Protein AF-A0A534UKA1-F1 (afdb_monomer)

Nearest PDB structures (foldseek):
  7u06-assembly1_b  TM=5.863E-01  e=6.974E+00  Saccharomyces cerevisiae
  6nr9-assembly1_1  TM=4.508E-01  e=7.893E+00  Homo sapiens
  6lo8-assembly1_D  TM=4.564E-01  e=7.419E+00  Saccharomyces cerevisiae S288C

Solvent-accessible surface area (backbone atoms only — not comparable to full-atom values): 11825 Å² total; per-residue (Å²): 139,84,88,88,81,89,82,87,84,87,89,84,82,85,80,81,79,78,80,76,76,75,81,70,80,72,79,82,86,82,88,68,82,77,76,83,48,76,80,91,69,66,64,68,61,56,50,53,54,52,52,52,52,43,63,54,38,73,74,48,61,54,78,41,73,77,41,65,73,100,45,82,34,29,28,42,59,52,40,56,48,49,56,53,46,55,49,50,49,72,77,22,63,95,36,39,70,54,30,33,50,55,43,68,72,75,48,90,87,74,72,97,54,92,49,78,92,56,69,74,82,88,84,83,86,86,81,85,87,86,76,92,82,64,99,59,80,43,97,81,49,69,78,82,86,79,74,86,61,94,81,67,70,76,49,77,54,79,58,93,58,106,60,88,58,83,50,82,50,119

Sequence (170 aa):
MARRFKLFRLLGATLVVALLGYFQATPTCWGQSSPVISDDLDPASLRIAIRRSIAFLQKLPPDRVVGEHPRRLTAKEILDSLIVFEKVLFDHWRCANCFTREINARFDVVPSSADPALSDVLFTGYYQPVIEGSLTPTAEFRYPLYRTPPDLIAAEQVTLEPKLAVERVI

Secondary structure (DSSP, 8-state):
---------------------------S---SPPPPP---S-HHHHHHHHHHHHHHHTTS-TT-EEE-SSS-EEHHHHHHHHHHHHHHHHHHTT-HHHHHHHHHHHS----S-S-GGG-S--------------SS--SS--S--PPPPTT---EEEE--SSS--EEEE-

Foldseek 3Di:
DDDDDDDDDDDDDDDPPPPPPPPPPDPPDDDDDDDQDADPDDLVVVLVVLVVLLVVLVPDDQQPFDDPPPHTDGSVNVNVVSVLVSVLSVPPRVPSVSSVVSCVVRHDDDDPDPDPVPVDDDDDDDDDDDDDADPDDDPVRPDDDDDDDPPDDWDWDFDPDPDTDTDIDD

Structure (mmCIF, N/CA/C/O backbone):
data_AF-A0A534UKA1-F1
#
_entry.id   AF-A0A534UKA1-F1
#
loop_
_atom_site.group_PDB
_atom_site.id
_atom_site.type_symbol
_atom_site.label_atom_id
_atom_site.label_alt_id
_atom_site.label_comp_id
_atom_site.label_asym_id
_atom_site.label_entity_id
_atom_site.label_seq_id
_atom_site.pdbx_PDB_ins_code
_atom_site.Cartn_x
_atom_site.Cartn_y
_atom_site.Cartn_z
_atom_site.occupancy
_atom_site.B_iso_or_equiv
_atom_site.auth_seq_id
_atom_site.auth_comp_id
_ato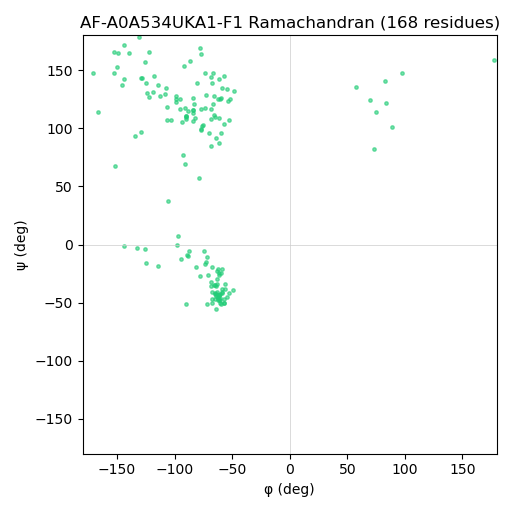m_site.auth_asym_id
_atom_site.auth_atom_id
_atom_site.pdbx_PDB_model_num
ATOM 1 N N . MET A 1 1 ?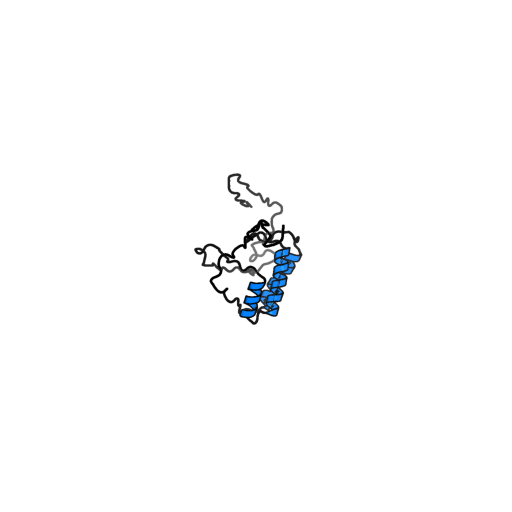 73.643 37.985 -59.570 1.00 44.91 1 MET A N 1
ATOM 2 C CA . MET A 1 1 ? 73.921 36.819 -58.703 1.00 44.91 1 MET A CA 1
ATOM 3 C C . MET A 1 1 ? 72.597 36.105 -58.463 1.00 44.91 1 MET A C 1
ATOM 5 O O . MET A 1 1 ? 71.635 36.758 -58.086 1.00 44.91 1 MET A O 1
ATOM 9 N N . ALA A 1 2 ? 72.492 34.839 -58.862 1.00 36.97 2 ALA A N 1
ATOM 10 C CA . ALA A 1 2 ? 71.231 34.182 -59.196 1.00 36.97 2 ALA A CA 1
ATOM 11 C C . ALA A 1 2 ? 70.779 33.144 -58.146 1.00 36.97 2 ALA A C 1
ATOM 13 O O . ALA A 1 2 ? 71.563 32.292 -57.762 1.00 36.97 2 ALA A O 1
ATOM 14 N N . ARG A 1 3 ? 69.480 33.204 -57.809 1.00 39.81 3 ARG A N 1
ATOM 15 C CA . ARG A 1 3 ? 68.476 32.113 -57.730 1.00 39.81 3 ARG A CA 1
ATOM 16 C C . ARG A 1 3 ? 68.684 30.867 -56.828 1.00 39.81 3 ARG A C 1
ATOM 18 O O . ARG A 1 3 ? 69.624 30.111 -57.019 1.00 39.81 3 ARG A O 1
ATOM 25 N N . ARG A 1 4 ? 67.559 30.543 -56.143 1.00 43.03 4 ARG A N 1
ATOM 26 C CA . ARG A 1 4 ? 67.001 29.231 -55.680 1.00 43.03 4 ARG A CA 1
ATOM 27 C C . ARG A 1 4 ? 67.293 28.854 -54.217 1.00 43.03 4 ARG A C 1
ATOM 29 O O . ARG A 1 4 ? 68.383 29.120 -53.756 1.00 43.03 4 ARG A O 1
ATOM 36 N N . PHE A 1 5 ? 66.451 28.145 -53.450 1.00 40.62 5 PHE A N 1
ATOM 37 C CA . PHE A 1 5 ? 65.006 27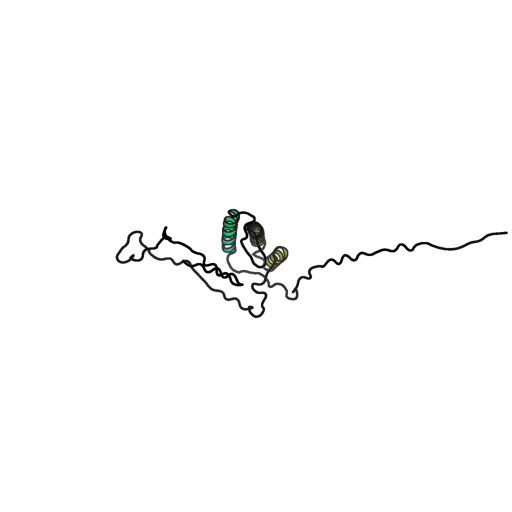.809 -53.361 1.00 40.62 5 PHE A CA 1
ATOM 38 C C . PHE A 1 5 ? 64.901 26.842 -52.143 1.00 40.62 5 PHE A C 1
ATOM 40 O O . PHE A 1 5 ? 65.880 26.145 -51.885 1.00 40.62 5 PHE A O 1
ATOM 47 N N . LYS A 1 6 ? 63.703 26.691 -51.538 1.00 39.56 6 LYS A N 1
ATOM 48 C CA . LYS A 1 6 ? 63.261 25.606 -50.605 1.00 39.56 6 LYS A CA 1
ATOM 49 C C . LYS A 1 6 ? 63.690 25.800 -49.123 1.00 39.56 6 LYS A C 1
ATOM 51 O O . LYS A 1 6 ? 64.799 26.233 -48.884 1.00 39.56 6 LYS A O 1
ATOM 56 N N . LEU A 1 7 ? 62.903 25.508 -48.074 1.00 43.09 7 LEU A N 1
ATOM 57 C CA . LEU A 1 7 ? 61.653 24.746 -47.937 1.00 43.09 7 LEU A CA 1
ATOM 58 C C . LEU A 1 7 ? 61.041 24.903 -46.507 1.00 43.09 7 LEU A C 1
ATOM 60 O O . LEU A 1 7 ? 61.790 24.894 -45.543 1.00 43.09 7 LEU A O 1
ATOM 64 N N . PHE A 1 8 ? 59.698 24.880 -46.413 1.00 39.41 8 PHE A N 1
ATOM 65 C CA . PHE A 1 8 ? 58.836 24.290 -45.346 1.00 39.41 8 PHE A CA 1
ATOM 66 C C . PHE A 1 8 ? 58.675 24.976 -43.964 1.00 39.41 8 PHE A C 1
ATOM 68 O O . PHE A 1 8 ? 59.633 25.194 -43.242 1.00 39.41 8 PHE A O 1
ATOM 75 N N . ARG A 1 9 ? 57.451 25.452 -43.648 1.00 39.34 9 ARG A N 1
ATOM 76 C CA . ARG A 1 9 ? 56.311 24.820 -42.902 1.00 39.34 9 ARG A CA 1
ATOM 77 C C . ARG A 1 9 ? 56.412 25.064 -41.380 1.00 39.34 9 ARG A C 1
ATOM 79 O O . ARG A 1 9 ? 57.315 24.551 -40.747 1.00 39.34 9 ARG A O 1
ATOM 86 N N . LEU A 1 10 ? 55.656 26.015 -40.819 1.00 42.19 10 LEU A N 1
ATOM 87 C CA . LEU A 1 10 ? 54.284 25.921 -40.266 1.00 42.19 10 LEU A CA 1
ATOM 88 C C . LEU A 1 10 ? 54.145 25.106 -38.959 1.00 42.19 10 LEU A C 1
ATOM 90 O O . LEU A 1 10 ? 54.365 23.902 -38.956 1.00 42.19 10 LEU A O 1
ATOM 94 N N . LEU A 1 11 ? 53.581 25.809 -37.963 1.00 42.19 11 LEU A N 1
ATOM 95 C CA . LEU A 1 11 ? 52.713 25.370 -36.855 1.00 42.19 11 LEU A CA 1
ATOM 96 C C . LEU A 1 11 ? 53.333 24.790 -35.574 1.00 42.19 11 LEU A C 1
ATOM 98 O O . LEU A 1 11 ? 53.922 23.719 -35.551 1.00 42.19 11 LEU A O 1
ATOM 102 N N . GLY A 1 12 ? 53.001 25.463 -34.470 1.00 35.84 12 GLY A N 1
ATOM 103 C CA . GLY A 1 12 ? 52.981 24.915 -33.118 1.00 35.84 12 GLY A CA 1
ATOM 104 C C . GLY A 1 12 ? 51.942 25.658 -32.278 1.00 35.84 12 GLY A C 1
ATOM 105 O O . GLY A 1 12 ? 52.301 26.428 -31.397 1.00 35.84 12 GLY A O 1
ATOM 106 N N . ALA A 1 13 ? 50.655 25.495 -32.605 1.00 43.38 13 ALA A N 1
ATOM 107 C CA . ALA A 1 13 ? 49.559 2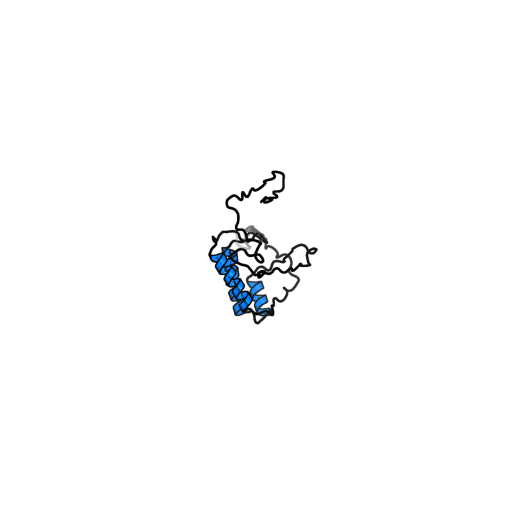5.908 -31.732 1.00 43.38 13 ALA A CA 1
ATOM 108 C C . ALA A 1 13 ? 49.472 24.909 -30.569 1.00 43.38 13 ALA A C 1
ATOM 110 O O . ALA A 1 13 ? 49.242 23.719 -30.784 1.00 43.38 13 ALA A O 1
ATOM 111 N N . THR A 1 14 ? 49.690 25.376 -29.343 1.00 43.97 14 THR A N 1
ATOM 112 C CA . THR A 1 14 ? 49.544 24.573 -28.129 1.00 43.97 14 THR A CA 1
ATOM 113 C C . THR A 1 14 ? 48.060 24.383 -27.816 1.00 43.97 14 THR A C 1
ATOM 115 O O . THR A 1 14 ? 47.376 25.277 -27.326 1.00 43.97 14 THR A O 1
ATOM 118 N N . LEU A 1 15 ? 47.550 23.194 -28.136 1.00 37.50 15 LEU A N 1
ATOM 119 C CA . LEU A 1 15 ? 46.208 22.740 -27.789 1.00 37.50 15 LEU A CA 1
ATOM 120 C C . LEU A 1 15 ? 46.191 22.344 -26.301 1.00 37.50 15 LEU A C 1
ATOM 122 O O . LEU A 1 15 ? 46.677 21.276 -25.932 1.00 37.50 15 LEU A O 1
ATOM 126 N N . VAL A 1 16 ? 45.648 23.201 -25.435 1.00 45.38 16 VAL A N 1
ATOM 127 C CA . VAL A 1 16 ? 45.334 22.833 -24.046 1.00 45.38 16 VAL A CA 1
ATOM 128 C C . VAL A 1 16 ? 44.053 22.002 -24.071 1.00 45.38 16 VAL A C 1
ATOM 130 O O . VAL A 1 16 ? 42.951 22.536 -24.169 1.00 45.38 16 VAL A O 1
ATOM 133 N N . VAL A 1 17 ? 44.195 20.678 -24.025 1.00 44.19 17 VAL A N 1
ATOM 134 C CA . VAL A 1 17 ? 43.065 19.763 -23.833 1.00 44.19 17 VAL A CA 1
ATOM 135 C C . VAL A 1 17 ? 42.687 19.797 -22.355 1.00 44.19 17 VAL A C 1
ATOM 137 O O . VAL A 1 17 ? 43.322 19.157 -21.520 1.00 44.19 17 VAL A O 1
ATOM 140 N N . ALA A 1 18 ? 41.654 20.569 -22.025 1.00 46.84 18 ALA A N 1
ATOM 141 C CA . ALA A 1 18 ? 40.980 20.484 -20.740 1.00 46.84 18 ALA A CA 1
ATOM 142 C C . ALA A 1 18 ? 40.197 19.161 -20.686 1.00 46.84 18 ALA A C 1
ATOM 144 O O . ALA A 1 18 ? 39.083 19.056 -21.198 1.00 46.84 18 ALA A O 1
ATOM 145 N N . LEU A 1 19 ? 40.802 18.136 -20.083 1.00 42.50 19 LEU A N 1
ATOM 146 C CA . LEU A 1 19 ? 40.115 16.916 -19.667 1.00 42.50 19 LEU A CA 1
ATOM 147 C C . LEU A 1 19 ? 39.171 17.265 -18.508 1.00 42.50 19 LEU A C 1
ATOM 149 O O . LEU A 1 19 ? 39.510 17.128 -17.336 1.00 42.50 19 LEU A O 1
ATOM 153 N N . LEU A 1 20 ? 37.971 17.735 -18.851 1.00 49.03 20 LEU A N 1
ATOM 154 C CA . LEU A 1 20 ? 36.809 17.652 -17.975 1.00 49.03 20 LEU A CA 1
ATOM 155 C C . LEU A 1 20 ? 36.512 16.164 -17.780 1.00 49.03 20 LEU A C 1
ATOM 157 O O . LEU A 1 20 ? 35.824 15.536 -18.585 1.00 49.03 20 LEU A O 1
ATOM 161 N N . GLY A 1 21 ? 37.100 15.594 -16.729 1.00 44.03 21 GLY A N 1
ATOM 162 C CA . GLY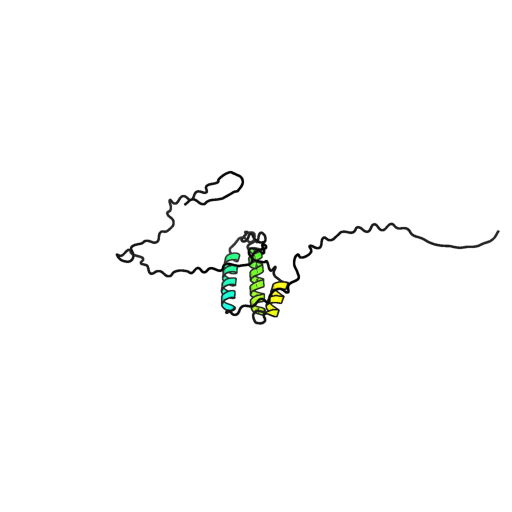 A 1 21 ? 36.732 14.286 -16.220 1.00 44.03 21 GLY A CA 1
ATOM 163 C C . GLY A 1 21 ? 35.269 14.331 -15.809 1.00 44.03 21 GLY A C 1
ATOM 164 O O . GLY A 1 21 ? 34.936 14.769 -14.711 1.00 44.03 21 GLY A O 1
ATOM 165 N N . TYR A 1 22 ? 34.392 13.897 -16.712 1.00 48.50 22 TYR A N 1
ATOM 166 C CA . TYR A 1 22 ? 33.064 13.442 -16.351 1.00 48.50 22 TYR A CA 1
ATOM 167 C C . TYR A 1 22 ? 33.259 12.315 -15.337 1.00 48.50 22 TYR A C 1
ATOM 169 O O . TYR A 1 22 ? 33.625 11.199 -15.703 1.00 48.50 22 TYR A O 1
ATOM 177 N N . PHE A 1 23 ? 33.035 12.612 -14.057 1.00 45.44 23 PHE A N 1
ATOM 178 C CA . PHE A 1 23 ? 32.696 11.593 -13.076 1.00 45.44 23 PHE A CA 1
ATOM 179 C C . PHE A 1 23 ? 31.382 10.969 -13.548 1.00 45.44 23 PHE A C 1
ATOM 181 O O . PHE A 1 23 ? 30.293 11.422 -13.202 1.00 45.44 23 PHE A O 1
ATOM 188 N N . GLN A 1 24 ? 31.473 9.955 -14.405 1.00 44.50 24 GLN A N 1
ATOM 189 C CA . GLN A 1 24 ? 30.384 9.009 -14.526 1.00 44.50 24 GLN A CA 1
ATOM 190 C C . GLN A 1 24 ? 30.328 8.302 -13.180 1.00 44.50 24 GLN A C 1
ATOM 192 O O . GLN A 1 24 ? 31.272 7.608 -12.805 1.00 44.50 24 GLN A O 1
ATOM 197 N N . ALA A 1 25 ? 29.259 8.555 -12.424 1.00 47.22 25 ALA A N 1
ATOM 198 C CA . ALA A 1 25 ? 28.906 7.716 -11.297 1.00 47.22 25 ALA A CA 1
ATOM 199 C C . ALA A 1 25 ? 28.858 6.283 -11.833 1.00 47.22 25 ALA A C 1
ATOM 201 O O . ALA A 1 25 ? 27.996 5.943 -12.643 1.00 47.22 25 ALA A O 1
ATOM 202 N N . THR A 1 26 ? 29.852 5.477 -11.474 1.00 43.38 26 THR A N 1
ATOM 203 C CA . THR A 1 26 ? 29.853 4.063 -11.809 1.00 43.38 26 THR A CA 1
ATOM 204 C C . THR A 1 26 ? 28.700 3.446 -11.028 1.00 43.38 26 THR A C 1
ATOM 206 O O . THR A 1 26 ? 28.674 3.576 -9.802 1.00 43.38 26 THR A O 1
ATOM 209 N N . PRO A 1 27 ? 27.712 2.821 -11.688 1.00 46.25 27 PRO A N 1
ATOM 210 C CA . PRO A 1 27 ? 26.663 2.138 -10.961 1.00 46.25 27 PRO A CA 1
ATOM 211 C C . PRO A 1 27 ? 27.323 0.980 -10.213 1.00 46.25 27 PRO A C 1
ATOM 213 O O . PRO A 1 27 ? 27.831 0.025 -10.803 1.00 46.25 27 PRO A O 1
ATOM 216 N N . THR A 1 28 ? 27.394 1.115 -8.896 1.00 52.41 28 THR A N 1
ATOM 217 C CA . THR A 1 28 ? 27.885 0.083 -7.998 1.00 52.41 28 THR A CA 1
ATOM 218 C C . THR A 1 28 ? 26.925 -1.106 -8.048 1.00 52.41 28 THR A C 1
ATOM 220 O O . THR A 1 28 ? 25.722 -0.955 -7.871 1.00 52.41 28 THR A O 1
ATOM 223 N N . CYS A 1 29 ? 27.505 -2.287 -8.286 1.00 48.34 29 CYS A N 1
ATOM 224 C CA . CYS A 1 29 ? 26.890 -3.621 -8.338 1.00 48.34 29 CYS A CA 1
ATOM 225 C C . CYS A 1 29 ? 26.027 -3.956 -9.566 1.00 48.34 29 CYS A C 1
ATOM 227 O O . CYS A 1 29 ? 24.806 -3.986 -9.482 1.00 48.34 29 CYS A O 1
ATOM 229 N N . TRP A 1 30 ? 26.661 -4.368 -10.671 1.00 41.38 30 TRP A N 1
ATOM 230 C CA . TRP A 1 30 ? 25.971 -5.089 -11.752 1.00 41.38 30 TRP A CA 1
ATOM 231 C C . TRP A 1 30 ? 26.789 -6.300 -12.206 1.00 41.38 30 TRP A C 1
ATOM 233 O O . TRP A 1 30 ? 27.680 -6.203 -13.044 1.00 41.38 30 TRP A O 1
ATOM 243 N N . GLY A 1 31 ? 26.482 -7.451 -11.609 1.00 40.03 31 GLY A N 1
ATOM 244 C CA . GLY A 1 31 ? 26.974 -8.771 -12.021 1.00 40.03 31 GLY A CA 1
ATOM 245 C C . GLY A 1 31 ? 25.942 -9.892 -11.853 1.00 40.03 31 GLY A C 1
ATOM 246 O O . GLY A 1 31 ? 26.214 -11.031 -12.216 1.00 40.03 31 GLY A O 1
ATOM 247 N N . GLN A 1 32 ? 24.751 -9.586 -11.336 1.00 51.34 32 GLN A N 1
ATOM 248 C CA . GLN A 1 32 ? 23.619 -10.506 -11.313 1.00 51.34 32 GLN A CA 1
ATOM 249 C C . GLN A 1 32 ? 22.551 -9.939 -12.242 1.00 51.34 32 GLN A C 1
ATOM 251 O O . GLN A 1 32 ? 22.199 -8.764 -12.143 1.00 51.34 32 GLN A O 1
ATOM 256 N N . SER A 1 33 ? 22.062 -10.755 -13.176 1.00 59.66 33 SER A N 1
ATOM 257 C CA . SER A 1 33 ? 20.832 -10.451 -13.903 1.00 59.66 33 SER A CA 1
ATOM 258 C C . SER A 1 33 ? 19.746 -10.135 -12.878 1.00 59.66 33 SER A C 1
ATOM 260 O O . SER A 1 33 ? 19.525 -10.958 -11.987 1.00 59.66 33 SER A O 1
ATOM 262 N N . SER A 1 34 ? 19.097 -8.969 -12.979 1.00 66.88 34 SER A N 1
ATOM 263 C CA . SER A 1 34 ? 17.962 -8.639 -12.113 1.00 66.88 34 SER A CA 1
ATOM 264 C C . SER A 1 34 ? 16.986 -9.818 -12.099 1.00 66.88 34 SER A C 1
ATOM 266 O O . SER A 1 34 ? 16.693 -10.353 -13.177 1.00 66.88 34 SER A O 1
ATOM 268 N N . PRO A 1 35 ? 16.516 -10.261 -10.920 1.00 83.38 35 PRO A N 1
ATOM 269 C CA . PRO A 1 35 ? 15.588 -11.376 -10.851 1.00 83.38 35 PRO A CA 1
ATOM 270 C C . PRO A 1 35 ? 14.345 -11.057 -11.684 1.00 83.38 35 PRO A C 1
ATOM 272 O O . PRO A 1 35 ? 13.922 -9.902 -11.779 1.00 83.38 35 PRO A O 1
ATOM 275 N N . VAL A 1 36 ? 13.775 -12.085 -12.312 1.00 91.06 36 VAL A N 1
ATOM 276 C CA . VAL A 1 36 ? 12.503 -11.939 -13.023 1.00 91.06 36 VAL A CA 1
ATOM 277 C C . VAL A 1 36 ? 11.438 -11.544 -12.004 1.00 91.06 36 VAL A C 1
ATOM 279 O O . VAL A 1 36 ? 11.250 -12.226 -11.000 1.00 91.06 36 VAL A O 1
ATOM 282 N N . ILE A 1 37 ? 10.750 -10.438 -12.272 1.00 91.56 37 ILE A N 1
ATOM 283 C CA . ILE A 1 37 ? 9.646 -9.940 -11.458 1.00 91.56 37 ILE A CA 1
ATOM 284 C C . ILE A 1 37 ? 8.352 -10.537 -12.013 1.00 91.56 37 ILE A C 1
ATOM 286 O O . ILE A 1 37 ? 7.973 -10.279 -13.160 1.00 91.56 37 ILE A O 1
ATOM 290 N N . SER A 1 38 ? 7.675 -11.336 -11.192 1.00 90.75 38 SER A N 1
ATOM 291 C CA . SER A 1 38 ? 6.385 -11.954 -11.501 1.00 90.75 38 SER A CA 1
ATOM 292 C C . SER A 1 38 ? 5.564 -12.152 -10.234 1.00 90.75 38 SER A C 1
ATOM 294 O O . SER A 1 38 ? 6.130 -12.349 -9.163 1.00 90.75 38 SER A O 1
ATOM 296 N N . ASP A 1 39 ? 4.247 -12.159 -10.386 1.00 88.62 39 ASP A N 1
ATOM 297 C CA . ASP A 1 39 ? 3.271 -12.369 -9.320 1.00 88.62 39 ASP A CA 1
ATOM 298 C C . ASP A 1 39 ? 2.084 -13.138 -9.932 1.00 88.62 39 ASP A C 1
ATOM 300 O O . ASP A 1 39 ? 1.712 -12.901 -11.088 1.00 88.62 39 ASP A O 1
ATOM 304 N N . ASP A 1 40 ? 1.571 -14.128 -9.208 1.00 89.94 40 ASP A N 1
ATOM 305 C CA . ASP A 1 40 ? 0.511 -15.045 -9.628 1.00 89.94 40 ASP A CA 1
ATOM 306 C C . ASP A 1 40 ? -0.886 -14.650 -9.111 1.00 89.94 40 ASP A C 1
ATOM 308 O O . ASP A 1 40 ? -1.877 -15.309 -9.438 1.00 89.94 40 ASP A O 1
ATOM 312 N N . LEU A 1 41 ? -0.991 -13.555 -8.354 1.00 90.56 41 LEU A N 1
ATOM 313 C CA . LEU A 1 41 ? -2.249 -13.015 -7.852 1.00 90.56 41 LEU A CA 1
ATOM 314 C C . LEU A 1 41 ? -3.036 -12.240 -8.921 1.00 90.56 41 LEU A C 1
ATOM 316 O O . LEU A 1 41 ? -2.565 -11.918 -10.015 1.00 90.56 41 LEU A O 1
ATOM 320 N N . ASP A 1 42 ? -4.289 -11.913 -8.589 1.00 91.19 42 ASP A N 1
ATOM 321 C CA . ASP A 1 42 ? -5.155 -11.114 -9.455 1.00 91.19 42 ASP A CA 1
ATOM 322 C C . ASP A 1 42 ? -4.655 -9.656 -9.553 1.00 91.19 42 ASP A C 1
ATOM 324 O O . ASP A 1 42 ? -4.712 -8.921 -8.554 1.00 91.19 42 ASP A O 1
ATOM 328 N N . PRO A 1 43 ? -4.252 -9.174 -10.748 1.00 91.62 43 PRO A N 1
ATOM 329 C CA . PRO A 1 43 ? -3.781 -7.802 -10.933 1.00 91.62 43 PRO A CA 1
ATOM 330 C C . PRO A 1 43 ? -4.845 -6.745 -10.612 1.00 91.62 43 PRO A C 1
ATOM 332 O O . PRO A 1 43 ? -4.502 -5.589 -10.342 1.00 91.62 43 PRO A O 1
ATOM 335 N N . ALA A 1 44 ? -6.138 -7.095 -10.630 1.00 94.31 44 ALA A N 1
ATOM 336 C CA . ALA A 1 44 ? -7.189 -6.155 -10.256 1.00 94.31 44 ALA A CA 1
ATOM 337 C C . ALA A 1 44 ? -7.092 -5.753 -8.775 1.00 94.31 44 ALA A C 1
ATOM 339 O O . ALA A 1 44 ? -7.330 -4.588 -8.446 1.00 94.31 44 ALA A O 1
ATOM 340 N N . SER A 1 45 ? -6.679 -6.673 -7.896 1.00 94.81 45 SER A N 1
ATOM 341 C CA . SER A 1 45 ? -6.495 -6.399 -6.467 1.00 94.81 45 SER A CA 1
ATOM 342 C C . SER A 1 45 ? -5.373 -5.378 -6.219 1.00 94.81 45 SER A C 1
ATOM 344 O O . SER A 1 45 ? -5.592 -4.366 -5.543 1.00 94.81 45 SER A O 1
ATOM 346 N N . LEU A 1 46 ? -4.213 -5.559 -6.862 1.00 95.50 46 LEU A N 1
ATOM 347 C CA . LEU A 1 46 ? -3.088 -4.624 -6.800 1.00 95.50 46 LEU A CA 1
ATOM 348 C C . LEU A 1 46 ? -3.457 -3.261 -7.401 1.00 95.50 46 LEU A C 1
ATOM 350 O O . LEU A 1 46 ? -3.159 -2.217 -6.820 1.00 95.50 46 LEU A O 1
ATOM 354 N N . ARG A 1 47 ? -4.190 -3.246 -8.521 1.00 96.12 47 ARG A N 1
ATOM 355 C CA . ARG A 1 47 ? -4.711 -2.005 -9.112 1.00 96.12 47 ARG A CA 1
ATOM 356 C C . ARG A 1 47 ? -5.614 -1.232 -8.147 1.00 96.12 47 ARG A C 1
ATOM 358 O O . ARG A 1 47 ? -5.509 -0.008 -8.075 1.00 96.12 47 ARG A O 1
ATOM 365 N N . ILE A 1 48 ? -6.493 -1.906 -7.401 1.00 97.62 48 ILE A N 1
ATOM 366 C CA . ILE A 1 48 ? -7.340 -1.251 -6.390 1.00 97.62 48 ILE A CA 1
ATOM 367 C C . ILE A 1 48 ? -6.472 -0.604 -5.303 1.00 97.62 48 ILE A C 1
ATOM 369 O O . ILE A 1 48 ? -6.733 0.541 -4.924 1.00 97.62 48 ILE A O 1
ATOM 373 N N . ALA A 1 49 ? -5.433 -1.297 -4.829 1.00 97.31 49 ALA A N 1
ATOM 374 C CA . ALA A 1 49 ? -4.499 -0.753 -3.844 1.00 97.31 49 ALA A CA 1
ATOM 375 C C . ALA A 1 49 ? -3.769 0.495 -4.375 1.00 97.31 49 ALA A C 1
ATOM 377 O O . ALA A 1 49 ? -3.791 1.535 -3.717 1.00 97.31 49 ALA A O 1
ATOM 378 N N . ILE A 1 50 ? -3.226 0.439 -5.598 1.00 98.06 50 ILE A N 1
ATOM 379 C CA . ILE A 1 50 ? -2.558 1.580 -6.252 1.00 98.06 50 ILE A CA 1
ATOM 380 C C . ILE A 1 50 ? -3.498 2.787 -6.344 1.00 98.06 50 ILE A C 1
ATOM 382 O O . ILE A 1 50 ? -3.120 3.896 -5.969 1.00 98.06 50 ILE A O 1
ATOM 386 N N . ARG A 1 51 ? -4.749 2.586 -6.777 1.00 98.31 51 ARG A N 1
ATOM 387 C CA . ARG A 1 51 ? -5.731 3.675 -6.904 1.00 98.31 51 ARG A CA 1
ATOM 388 C C . ARG A 1 51 ? -6.095 4.316 -5.571 1.00 98.31 51 ARG A C 1
ATOM 390 O O . ARG A 1 51 ? -6.290 5.529 -5.519 1.00 98.31 51 ARG A O 1
ATOM 397 N N . ARG A 1 52 ? -6.170 3.534 -4.491 1.00 98.56 52 ARG A N 1
ATOM 398 C CA . ARG A 1 52 ? -6.372 4.069 -3.134 1.00 98.56 52 ARG A CA 1
ATOM 399 C C . ARG A 1 52 ? -5.185 4.931 -2.702 1.00 98.56 52 ARG A C 1
ATOM 401 O O . ARG A 1 52 ? -5.405 6.027 -2.189 1.00 98.56 52 ARG A O 1
ATOM 408 N N . SER A 1 53 ? -3.958 4.485 -2.974 1.00 98.31 53 SER A N 1
ATOM 409 C CA . SER A 1 53 ? -2.741 5.264 -2.710 1.00 98.31 53 SER A CA 1
ATOM 410 C C . SER A 1 53 ? -2.701 6.561 -3.523 1.00 98.31 53 SER A C 1
ATOM 412 O O . SER A 1 53 ? -2.463 7.624 -2.953 1.00 98.31 53 SER A O 1
ATOM 414 N N . ILE A 1 54 ? -3.026 6.514 -4.820 1.00 98.50 54 ILE A N 1
ATOM 415 C CA . ILE A 1 54 ? -3.150 7.702 -5.682 1.00 98.50 54 ILE A CA 1
ATOM 416 C C . ILE A 1 54 ? -4.176 8.688 -5.105 1.00 98.50 54 ILE A C 1
ATOM 418 O O . ILE A 1 54 ? -3.858 9.861 -4.917 1.00 98.50 54 ILE A O 1
ATOM 422 N N . ALA A 1 55 ? -5.379 8.219 -4.759 1.00 98.56 55 ALA A N 1
ATOM 423 C CA . ALA A 1 55 ? -6.445 9.067 -4.221 1.00 98.56 55 ALA A CA 1
ATOM 424 C C . ALA A 1 55 ? -6.090 9.708 -2.867 1.00 98.56 55 ALA A C 1
ATOM 426 O O . ALA A 1 55 ? -6.586 10.787 -2.540 1.00 98.56 55 ALA A O 1
ATOM 427 N N . PHE A 1 56 ? -5.255 9.048 -2.061 1.00 98.31 56 PHE A N 1
ATOM 428 C CA . PHE A 1 56 ? -4.706 9.624 -0.837 1.00 98.31 56 PHE A CA 1
ATOM 429 C C . PHE A 1 56 ? -3.658 10.701 -1.146 1.00 98.31 56 PHE A C 1
ATOM 431 O O . PHE A 1 56 ? -3.782 11.824 -0.660 1.00 98.31 56 PHE A O 1
ATOM 438 N N . LEU A 1 57 ? -2.668 10.391 -1.988 1.00 98.31 57 LEU A N 1
ATOM 439 C CA . LEU A 1 57 ? -1.563 11.299 -2.317 1.00 98.31 57 LEU A CA 1
ATOM 440 C C . LEU A 1 57 ? -2.033 12.571 -3.030 1.00 98.31 57 LEU A C 1
ATOM 442 O O . LEU A 1 57 ? -1.502 13.643 -2.764 1.00 98.31 57 LEU A O 1
ATOM 446 N N . GLN A 1 58 ? -3.079 12.482 -3.857 1.00 98.19 58 GLN A N 1
ATOM 447 C CA . GLN A 1 58 ? -3.708 13.637 -4.514 1.00 98.19 58 GLN A CA 1
ATOM 448 C C . GLN A 1 58 ? -4.251 14.692 -3.536 1.00 98.19 58 GLN A C 1
ATOM 450 O O . GLN A 1 58 ? -4.453 15.837 -3.929 1.00 98.19 58 GLN A O 1
ATOM 455 N N . LYS A 1 59 ? -4.507 14.324 -2.274 1.00 98.31 59 LYS A N 1
ATOM 456 C CA . LYS A 1 59 ? -5.010 15.242 -1.238 1.00 98.31 59 LYS A CA 1
ATOM 457 C C . LYS A 1 59 ? -3.891 15.949 -0.472 1.00 98.31 59 LYS A C 1
ATOM 459 O O . LYS A 1 59 ? -4.182 16.816 0.350 1.00 98.31 59 LYS A O 1
ATOM 464 N N . LEU A 1 60 ? -2.635 15.553 -0.671 1.00 98.31 60 LEU A N 1
ATOM 465 C CA . LEU A 1 60 ? -1.491 16.106 0.050 1.00 98.31 60 LEU A CA 1
ATOM 466 C C . LEU A 1 60 ? -0.865 17.282 -0.717 1.00 98.31 60 LEU A C 1
ATOM 468 O O . LEU A 1 60 ? -0.926 17.308 -1.948 1.00 98.31 60 LEU A O 1
ATOM 472 N N . PRO A 1 61 ? -0.204 18.228 -0.020 1.00 98.44 61 PRO A N 1
ATOM 473 C CA . PRO A 1 61 ? 0.676 19.191 -0.672 1.00 98.44 61 PRO A CA 1
ATOM 474 C C . PRO A 1 61 ? 1.737 18.462 -1.518 1.00 98.44 61 PRO A C 1
ATOM 476 O O . PRO A 1 61 ? 2.330 17.502 -1.015 1.00 98.44 61 PRO A O 1
ATOM 479 N N . PRO A 1 62 ? 1.998 18.881 -2.771 1.00 98.25 62 PRO A N 1
ATOM 480 C CA . PRO A 1 62 ? 2.905 18.171 -3.680 1.00 98.25 62 PRO A CA 1
ATOM 481 C C . PRO A 1 62 ? 4.321 17.958 -3.127 1.00 98.25 62 PRO A C 1
ATOM 483 O O . PRO A 1 62 ? 4.946 16.936 -3.397 1.00 98.25 62 PRO A O 1
ATOM 486 N N . ASP A 1 63 ? 4.812 18.915 -2.347 1.00 98.12 63 ASP A N 1
ATOM 487 C CA . ASP A 1 63 ? 6.138 18.973 -1.732 1.00 98.12 63 ASP A CA 1
ATOM 488 C C . ASP A 1 63 ? 6.215 18.279 -0.361 1.00 98.12 63 ASP A C 1
ATOM 490 O O . ASP A 1 63 ? 7.304 18.134 0.202 1.00 98.12 63 ASP A O 1
ATOM 494 N N . ARG A 1 64 ? 5.084 17.801 0.179 1.00 98.12 64 ARG A N 1
ATOM 495 C CA . ARG A 1 64 ? 5.059 17.070 1.449 1.00 98.12 64 ARG A CA 1
ATOM 496 C C . ARG A 1 64 ? 5.915 15.814 1.340 1.00 98.12 64 ARG A C 1
ATOM 498 O O . ARG A 1 64 ? 5.664 14.964 0.491 1.00 98.12 64 ARG A O 1
ATOM 505 N N . VAL A 1 65 ? 6.879 15.659 2.243 1.00 97.88 65 VAL A N 1
ATOM 506 C CA . VAL A 1 65 ? 7.680 14.433 2.340 1.00 97.88 65 VAL A CA 1
ATOM 507 C C . VAL A 1 65 ? 6.832 13.305 2.923 1.00 97.88 65 VAL A C 1
ATOM 509 O O . VAL A 1 65 ? 6.182 13.479 3.955 1.00 97.88 65 VAL A O 1
ATOM 512 N N . VAL A 1 66 ? 6.821 12.167 2.231 1.00 96.31 66 VAL A N 1
ATOM 513 C CA . VAL A 1 66 ? 6.053 10.959 2.585 1.00 96.31 66 VAL A CA 1
ATOM 514 C C . VAL A 1 66 ? 6.926 9.703 2.682 1.00 96.31 66 VAL A C 1
ATOM 516 O O . VAL A 1 66 ? 6.428 8.647 3.057 1.00 96.31 66 VAL A O 1
ATOM 519 N N . GLY A 1 67 ? 8.220 9.812 2.371 1.00 92.62 67 GLY A N 1
ATOM 520 C CA . GLY A 1 67 ? 9.213 8.755 2.558 1.00 92.62 67 GLY A CA 1
ATOM 521 C C . GLY A 1 67 ? 10.609 9.341 2.760 1.00 92.62 67 GLY A C 1
ATOM 522 O O . GLY A 1 67 ? 10.919 10.404 2.221 1.00 92.62 67 GLY A O 1
ATOM 523 N N . GLU A 1 68 ? 11.439 8.664 3.553 1.00 88.75 68 GLU A N 1
ATOM 524 C CA . GLU A 1 68 ? 12.790 9.130 3.915 1.00 88.75 68 GLU A CA 1
ATOM 525 C C . GLU A 1 68 ? 13.914 8.238 3.372 1.00 88.75 68 GLU A C 1
ATOM 527 O O . GLU A 1 68 ? 15.050 8.692 3.236 1.00 88.75 68 GLU A O 1
ATOM 532 N N . HIS A 1 69 ? 13.588 7.001 2.990 1.00 84.81 69 HIS A N 1
ATOM 533 C CA . HIS A 1 69 ? 14.518 6.032 2.417 1.00 84.81 69 HIS A CA 1
ATOM 534 C C . HIS A 1 69 ? 14.101 5.640 0.987 1.00 84.81 69 HIS A C 1
ATOM 536 O O . HIS A 1 69 ? 12.903 5.563 0.711 1.00 84.81 69 HIS A O 1
ATOM 542 N N . PRO A 1 70 ? 15.060 5.390 0.069 1.00 84.69 70 PRO A N 1
ATOM 543 C CA . PRO A 1 70 ? 16.514 5.573 0.233 1.00 84.69 70 PRO A CA 1
ATOM 544 C C . PRO A 1 70 ? 16.940 7.052 0.253 1.00 84.69 70 PRO A C 1
ATOM 546 O O . PRO A 1 70 ? 18.080 7.373 0.572 1.00 84.69 70 PRO A O 1
ATOM 549 N N . ARG A 1 71 ? 16.017 7.952 -0.094 1.00 92.06 71 ARG A N 1
ATOM 550 C CA . ARG A 1 71 ? 16.146 9.406 -0.019 1.00 92.06 71 ARG A CA 1
ATOM 551 C C . ARG A 1 71 ? 14.799 10.001 0.378 1.00 92.06 71 ARG A C 1
ATOM 553 O O . ARG A 1 71 ? 13.777 9.318 0.333 1.00 92.06 71 ARG A O 1
ATOM 560 N N . ARG A 1 72 ? 14.779 11.304 0.659 1.00 95.62 72 ARG A N 1
ATOM 561 C CA . ARG A 1 72 ? 13.525 12.050 0.817 1.00 95.62 72 ARG A CA 1
ATOM 562 C C . ARG A 1 72 ? 12.704 11.965 -0.472 1.00 95.62 72 ARG A C 1
ATOM 564 O O . ARG A 1 72 ? 13.215 12.289 -1.546 1.00 95.62 72 ARG A O 1
ATOM 571 N N . LEU A 1 73 ? 11.458 11.526 -0.336 1.00 96.00 73 LEU A N 1
ATOM 572 C CA . LEU A 1 73 ? 10.478 11.353 -1.404 1.00 96.00 73 LEU A CA 1
ATOM 573 C C . LEU A 1 73 ? 9.238 12.188 -1.087 1.00 96.00 73 LEU A C 1
ATOM 575 O O . LEU A 1 73 ? 8.659 12.096 0.001 1.00 96.00 73 LEU A O 1
ATOM 579 N N . THR A 1 74 ? 8.846 13.021 -2.040 1.00 98.12 74 THR A N 1
ATOM 580 C CA . THR A 1 74 ? 7.679 13.901 -1.950 1.00 98.12 74 THR A CA 1
ATOM 581 C C . THR A 1 74 ? 6.402 13.192 -2.394 1.00 98.12 74 THR A C 1
ATOM 583 O O . THR A 1 74 ? 6.433 12.223 -3.157 1.00 98.12 74 THR A O 1
ATOM 586 N N . ALA A 1 75 ? 5.250 13.697 -1.948 1.00 98.31 75 ALA A N 1
ATOM 587 C CA . ALA A 1 75 ? 3.944 13.192 -2.353 1.00 98.31 75 ALA A CA 1
ATOM 588 C C . ALA A 1 75 ? 3.779 13.220 -3.880 1.00 98.31 75 ALA A C 1
ATOM 590 O O . ALA A 1 75 ? 3.249 12.265 -4.448 1.00 98.31 75 ALA A O 1
ATOM 591 N N . LYS A 1 76 ? 4.287 14.267 -4.547 1.00 98.44 76 LYS A N 1
ATOM 592 C CA . LYS A 1 76 ? 4.300 14.365 -6.009 1.00 98.44 76 LYS A CA 1
ATOM 593 C C . LYS A 1 76 ? 5.119 13.256 -6.666 1.00 98.44 76 LYS A C 1
ATOM 595 O O . LYS A 1 76 ? 4.625 12.632 -7.596 1.00 98.44 76 LYS A O 1
ATOM 600 N N . GLU A 1 77 ? 6.338 12.999 -6.195 1.00 97.62 77 GLU A N 1
ATOM 601 C CA . GLU A 1 77 ? 7.198 11.962 -6.781 1.00 97.62 77 GLU A CA 1
ATOM 602 C C . GLU A 1 77 ? 6.568 10.570 -6.672 1.00 97.62 77 GLU A C 1
ATOM 604 O O . GLU A 1 77 ? 6.560 9.820 -7.647 1.00 97.62 77 GLU A O 1
ATOM 609 N N . ILE A 1 78 ? 5.991 10.235 -5.512 1.00 97.19 78 ILE A N 1
ATOM 610 C CA . ILE A 1 78 ? 5.308 8.947 -5.333 1.00 97.19 78 ILE A CA 1
ATOM 611 C C . ILE A 1 78 ? 4.036 8.876 -6.182 1.00 97.19 78 ILE A C 1
ATOM 613 O O . ILE A 1 78 ? 3.769 7.840 -6.787 1.00 97.19 78 ILE A O 1
ATOM 617 N N . LEU A 1 79 ? 3.262 9.962 -6.266 1.00 98.50 79 LEU A N 1
ATOM 618 C CA . LEU A 1 79 ? 2.062 10.022 -7.101 1.00 98.50 79 LEU A CA 1
ATOM 619 C C . LEU A 1 79 ? 2.394 9.794 -8.582 1.00 98.50 79 LEU A C 1
AT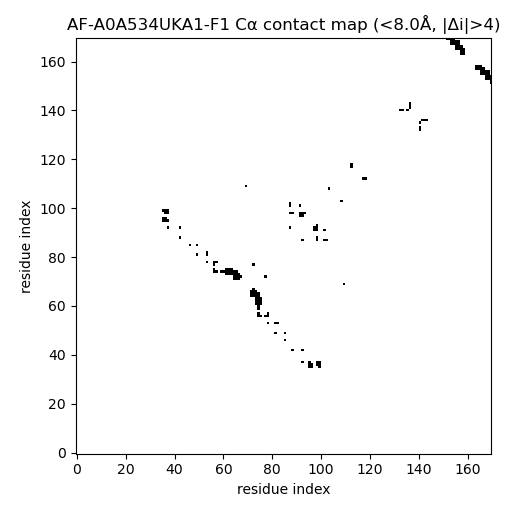OM 621 O O . LEU A 1 79 ? 1.782 8.934 -9.215 1.00 98.50 79 LEU A O 1
ATOM 625 N N . ASP A 1 80 ? 3.375 10.524 -9.114 1.00 98.31 80 ASP A N 1
ATOM 626 C CA . ASP A 1 80 ? 3.817 10.391 -10.505 1.00 98.31 80 ASP A CA 1
ATOM 627 C C . ASP A 1 80 ? 4.339 8.966 -10.773 1.00 98.31 80 ASP A C 1
ATOM 629 O O . ASP A 1 80 ? 3.977 8.346 -11.776 1.00 98.31 80 ASP A O 1
ATOM 633 N N . SER A 1 81 ? 5.116 8.406 -9.837 1.00 97.44 81 SER A N 1
ATOM 634 C CA . SER A 1 81 ? 5.620 7.029 -9.903 1.00 97.44 81 SER A CA 1
ATOM 635 C C . SER A 1 81 ? 4.489 5.993 -9.934 1.00 97.44 81 SER A C 1
ATOM 637 O O . SER A 1 81 ? 4.483 5.112 -10.794 1.00 97.44 81 SER A O 1
ATOM 639 N N . LEU A 1 82 ? 3.474 6.123 -9.071 1.00 98.25 82 LEU A N 1
ATOM 640 C CA . LEU A 1 82 ? 2.327 5.208 -9.032 1.00 98.25 82 LEU A CA 1
ATOM 641 C C . LEU A 1 82 ? 1.463 5.278 -10.296 1.00 98.25 82 LEU A C 1
ATOM 643 O O . LEU A 1 82 ? 0.959 4.244 -10.732 1.00 98.25 82 LEU A O 1
ATOM 647 N N . ILE A 1 83 ? 1.311 6.457 -10.907 1.00 98.38 83 ILE A N 1
ATOM 648 C CA . ILE A 1 83 ? 0.602 6.608 -12.189 1.00 98.38 83 ILE A CA 1
ATOM 649 C C . ILE A 1 83 ? 1.345 5.856 -13.302 1.00 98.38 83 ILE A C 1
ATOM 651 O O . ILE A 1 83 ? 0.731 5.130 -14.088 1.00 98.38 83 ILE A O 1
ATOM 655 N N . VAL A 1 84 ? 2.675 5.990 -13.361 1.00 98.38 84 VAL A N 1
ATOM 656 C CA . VAL A 1 84 ? 3.502 5.241 -14.319 1.00 98.38 84 VAL A CA 1
ATOM 657 C C . VAL A 1 84 ? 3.438 3.741 -14.030 1.00 98.38 84 VAL A C 1
ATOM 659 O O . VAL A 1 84 ? 3.290 2.947 -14.960 1.00 98.38 84 VAL A O 1
ATOM 662 N N . PHE A 1 85 ? 3.491 3.343 -12.759 1.00 97.75 85 PHE A N 1
ATOM 663 C CA . PHE A 1 85 ? 3.432 1.941 -12.354 1.00 97.75 85 PHE A CA 1
ATOM 664 C C . PHE A 1 85 ? 2.087 1.300 -12.704 1.00 97.75 85 PHE A C 1
ATOM 666 O O . PHE A 1 85 ? 2.075 0.204 -13.257 1.00 97.75 85 PHE A O 1
ATOM 673 N N . GLU A 1 86 ? 0.958 1.988 -12.489 1.00 97.81 86 GLU A N 1
ATOM 674 C CA . GLU A 1 86 ? -0.369 1.491 -12.888 1.00 97.81 86 GLU A CA 1
ATOM 675 C C . GLU A 1 86 ? -0.445 1.222 -14.399 1.00 97.81 86 GLU A C 1
ATOM 677 O O . GLU A 1 86 ? -1.049 0.232 -14.826 1.00 97.81 86 GLU A O 1
ATOM 682 N N . LYS A 1 87 ? 0.186 2.081 -15.211 1.00 97.19 87 LYS A N 1
ATOM 683 C CA . LYS A 1 87 ? 0.262 1.896 -16.662 1.00 97.19 87 LYS A CA 1
ATOM 684 C C . LYS A 1 87 ? 1.114 0.680 -17.032 1.00 97.19 87 LYS A C 1
ATOM 686 O O . LYS A 1 87 ? 0.646 -0.177 -17.773 1.00 97.19 87 LYS A O 1
ATOM 691 N N . VAL A 1 88 ? 2.324 0.568 -16.479 1.00 96.81 88 VAL A N 1
ATOM 692 C CA . VAL A 1 88 ? 3.218 -0.580 -16.726 1.00 96.81 88 VAL A CA 1
ATOM 693 C C . VAL A 1 88 ? 2.558 -1.895 -16.301 1.00 96.81 88 VAL A C 1
ATOM 695 O O . VAL A 1 88 ? 2.623 -2.883 -17.033 1.00 96.81 88 VAL A O 1
ATOM 698 N N . LEU A 1 89 ? 1.868 -1.887 -15.158 1.00 95.38 89 LEU A N 1
ATOM 699 C CA . LEU A 1 89 ? 1.073 -3.007 -14.666 1.00 95.38 89 LEU A CA 1
ATOM 700 C C . LEU A 1 89 ? 0.012 -3.421 -15.694 1.00 95.38 89 LEU A C 1
ATOM 702 O O . LEU A 1 89 ? -0.084 -4.593 -16.045 1.00 95.38 89 LEU A O 1
ATOM 706 N N . PHE A 1 90 ? -0.767 -2.469 -16.211 1.00 94.31 90 PHE A N 1
ATOM 707 C CA . PHE A 1 90 ? -1.812 -2.763 -17.193 1.00 94.31 90 PHE A CA 1
ATOM 708 C C . PHE A 1 90 ? -1.267 -3.347 -18.496 1.00 94.31 90 PHE A C 1
ATOM 710 O O . PHE A 1 90 ? -1.810 -4.325 -19.007 1.00 94.31 90 PHE A O 1
ATOM 717 N N . ASP A 1 91 ? -0.206 -2.735 -19.016 1.00 95.81 91 ASP A N 1
ATOM 718 C CA . ASP A 1 91 ? 0.295 -3.011 -20.357 1.00 95.81 91 ASP A CA 1
ATOM 719 C C . ASP A 1 91 ? 1.098 -4.327 -20.409 1.00 95.81 91 ASP A C 1
ATOM 721 O O . ASP A 1 91 ? 1.164 -4.972 -21.459 1.00 95.81 91 ASP A O 1
ATOM 725 N N . HIS A 1 92 ? 1.708 -4.752 -19.289 1.00 95.25 92 HIS A N 1
ATOM 726 C CA . HIS A 1 92 ? 2.747 -5.791 -19.316 1.00 95.25 92 HIS A CA 1
ATOM 727 C C . HIS A 1 92 ? 2.626 -6.929 -18.289 1.00 95.25 92 HIS A C 1
ATOM 729 O O . HIS A 1 92 ? 3.411 -7.871 -18.393 1.00 95.25 92 HIS A O 1
ATOM 735 N N . TRP A 1 93 ? 1.646 -6.929 -17.370 1.00 93.00 93 TRP A N 1
ATOM 736 C CA . TRP A 1 93 ? 1.511 -7.959 -16.311 1.00 93.00 93 TRP A CA 1
ATOM 737 C C . TRP A 1 93 ? 1.596 -9.410 -16.808 1.00 93.00 93 TRP A C 1
ATOM 739 O O . TRP A 1 93 ? 2.213 -10.261 -16.180 1.00 93.00 93 TRP A O 1
ATOM 749 N N . ARG A 1 94 ? 1.006 -9.704 -17.974 1.00 92.56 94 ARG A N 1
ATOM 750 C CA . ARG A 1 94 ? 0.921 -11.072 -18.521 1.00 92.56 94 ARG A CA 1
ATOM 751 C C . ARG A 1 94 ? 2.233 -11.612 -19.106 1.00 92.56 94 ARG A C 1
ATOM 753 O O . ARG A 1 94 ? 2.272 -12.762 -19.529 1.00 92.56 94 ARG A O 1
ATOM 760 N N . CYS A 1 95 ? 3.287 -10.803 -19.177 1.00 93.88 95 CYS A N 1
ATOM 761 C CA . CYS A 1 95 ? 4.592 -11.206 -19.693 1.00 93.88 95 CYS A CA 1
ATOM 762 C C . CYS A 1 95 ? 5.671 -10.812 -18.681 1.00 93.88 95 CYS A C 1
ATOM 764 O O . CYS A 1 95 ? 6.146 -9.680 -18.708 1.00 93.88 95 CYS A O 1
ATOM 766 N N . ALA A 1 96 ? 6.099 -11.747 -17.827 1.00 94.38 96 ALA A N 1
ATOM 767 C CA . ALA A 1 96 ? 7.063 -11.482 -16.751 1.00 94.38 96 ALA A CA 1
ATOM 768 C C . ALA A 1 96 ? 8.359 -10.809 -17.244 1.00 94.38 96 ALA A C 1
ATOM 770 O O . ALA A 1 96 ? 8.823 -9.835 -16.657 1.00 94.38 96 ALA A O 1
ATOM 771 N N . ASN A 1 97 ? 8.903 -11.248 -18.385 1.00 95.12 97 ASN A N 1
ATOM 772 C CA . ASN A 1 97 ? 10.091 -10.626 -18.984 1.00 95.12 97 ASN A CA 1
ATOM 773 C C . ASN A 1 97 ? 9.816 -9.212 -19.524 1.00 95.12 97 ASN A C 1
ATOM 775 O O . ASN A 1 97 ? 10.675 -8.338 -19.435 1.00 95.12 97 ASN A O 1
ATOM 779 N N . CYS A 1 98 ? 8.623 -8.969 -20.079 1.00 95.19 98 CYS A N 1
ATOM 780 C CA . CYS A 1 98 ? 8.215 -7.640 -20.528 1.00 95.19 98 CYS A CA 1
ATOM 781 C C . CYS A 1 98 ? 8.041 -6.707 -19.328 1.00 95.19 98 CYS A C 1
ATOM 783 O O . CYS A 1 98 ? 8.585 -5.609 -19.334 1.00 95.19 98 CYS A O 1
ATOM 785 N N . PHE A 1 99 ? 7.342 -7.172 -18.290 1.00 95.38 99 PHE A N 1
ATOM 786 C CA . PHE A 1 99 ? 7.122 -6.435 -17.054 1.00 95.38 99 PHE A CA 1
ATOM 787 C C . PHE A 1 99 ? 8.449 -6.091 -16.376 1.00 95.38 99 PHE A C 1
ATOM 789 O O . PHE A 1 99 ? 8.728 -4.919 -16.160 1.00 95.38 99 PHE A O 1
ATOM 796 N N . THR A 1 100 ? 9.326 -7.078 -16.173 1.00 95.62 100 THR A N 1
ATOM 797 C CA . THR A 1 100 ? 10.675 -6.881 -15.614 1.00 95.62 100 THR A CA 1
ATOM 798 C C . THR A 1 100 ? 11.473 -5.846 -16.407 1.00 95.62 100 THR A C 1
ATOM 800 O O . THR A 1 100 ? 12.071 -4.947 -15.822 1.00 95.62 100 THR A O 1
ATOM 803 N N . ARG A 1 101 ? 11.455 -5.922 -17.746 1.00 95.50 101 ARG A N 1
ATOM 804 C CA . ARG A 1 101 ? 12.133 -4.939 -18.601 1.00 95.50 101 ARG A CA 1
ATOM 805 C C . ARG A 1 101 ? 11.576 -3.533 -18.394 1.00 95.50 101 ARG A C 1
ATOM 807 O O . ARG A 1 101 ? 12.355 -2.597 -18.248 1.00 95.50 101 ARG A O 1
ATOM 814 N N . GLU A 1 102 ? 10.255 -3.370 -18.390 1.00 96.44 102 GLU A N 1
ATOM 815 C CA . GLU A 1 102 ? 9.654 -2.048 -18.214 1.00 96.44 102 GLU A CA 1
ATOM 816 C C . GLU A 1 102 ? 9.860 -1.486 -16.801 1.00 96.44 102 GLU A C 1
ATOM 818 O O . GLU A 1 102 ? 10.011 -0.268 -16.676 1.00 96.44 102 GLU A O 1
ATOM 823 N N . ILE A 1 103 ? 9.905 -2.346 -15.775 1.00 95.94 103 ILE A N 1
ATOM 824 C CA . ILE A 1 103 ? 10.253 -1.969 -14.400 1.00 95.94 103 ILE A CA 1
ATOM 825 C C . ILE A 1 103 ? 11.697 -1.467 -14.345 1.00 95.94 103 ILE A C 1
ATOM 827 O O . ILE A 1 103 ? 11.922 -0.315 -13.984 1.00 95.94 103 ILE A O 1
ATOM 831 N N . ASN A 1 104 ? 12.659 -2.266 -14.810 1.00 94.69 104 ASN A N 1
ATOM 832 C CA . ASN A 1 104 ? 14.076 -1.887 -14.808 1.00 94.69 104 ASN A CA 1
ATOM 833 C C . ASN A 1 104 ? 14.368 -0.637 -15.661 1.00 94.69 104 ASN A C 1
ATOM 835 O O . ASN A 1 104 ? 15.343 0.061 -15.413 1.00 94.69 104 ASN A O 1
ATOM 839 N N . ALA A 1 105 ? 13.545 -0.350 -16.675 1.00 95.69 105 ALA A N 1
ATOM 840 C CA . ALA A 1 105 ? 13.708 0.822 -17.534 1.00 95.69 105 ALA A CA 1
ATOM 841 C C . ALA A 1 105 ? 13.140 2.127 -16.943 1.00 95.69 105 ALA A C 1
ATOM 843 O O . ALA A 1 105 ? 13.475 3.201 -17.441 1.00 95.69 105 ALA A O 1
ATOM 844 N N . ARG A 1 106 ? 12.239 2.060 -15.952 1.00 95.81 106 ARG A N 1
ATOM 845 C CA . ARG A 1 106 ? 11.501 3.234 -15.434 1.00 95.81 106 ARG A CA 1
ATOM 846 C C . ARG A 1 106 ? 11.630 3.460 -13.936 1.00 95.81 106 ARG A C 1
ATOM 848 O O . ARG A 1 106 ? 11.272 4.543 -13.481 1.00 95.81 106 ARG A O 1
ATOM 855 N N . PHE A 1 107 ? 12.083 2.463 -13.186 1.00 95.12 107 PHE A N 1
ATOM 856 C CA . PHE A 1 107 ? 12.115 2.499 -11.731 1.00 95.12 107 PHE A CA 1
ATOM 857 C C . PHE A 1 107 ? 13.495 2.115 -11.214 1.00 95.12 107 PHE A C 1
ATOM 859 O O . PHE A 1 107 ? 14.135 1.199 -11.730 1.00 95.12 107 PHE A O 1
ATOM 866 N N . ASP A 1 108 ? 13.903 2.780 -10.137 1.00 90.94 108 ASP A N 1
ATOM 867 C CA . ASP A 1 108 ? 15.044 2.356 -9.340 1.00 90.94 108 ASP A CA 1
ATOM 868 C C . ASP A 1 108 ? 14.615 1.180 -8.450 1.00 90.94 108 ASP A C 1
ATOM 870 O O . ASP A 1 108 ? 13.746 1.323 -7.586 1.00 90.94 108 ASP A O 1
ATOM 874 N N . VAL A 1 109 ? 15.218 0.006 -8.655 1.00 88.19 109 VAL A N 1
ATOM 875 C CA . VAL A 1 109 ? 14.997 -1.172 -7.804 1.00 88.19 109 VAL A CA 1
ATOM 876 C C . VAL A 1 109 ? 16.021 -1.150 -6.677 1.00 88.19 109 VAL A C 1
ATOM 878 O O . VAL A 1 109 ? 17.214 -1.353 -6.898 1.00 88.19 109 VAL A O 1
ATOM 881 N N . VAL A 1 110 ? 15.551 -0.887 -5.461 1.00 85.81 110 VAL A N 1
ATOM 882 C CA . VAL A 1 110 ? 16.399 -0.715 -4.276 1.00 85.81 110 VAL A CA 1
ATOM 883 C C . VAL A 1 110 ? 16.225 -1.924 -3.355 1.00 85.81 110 VAL A C 1
ATOM 885 O O . VAL A 1 110 ? 15.084 -2.284 -3.057 1.00 85.81 110 VAL A O 1
ATOM 888 N N . PRO A 1 111 ? 17.313 -2.573 -2.897 1.00 81.62 111 PRO A N 1
ATOM 889 C CA . PRO A 1 111 ? 17.203 -3.698 -1.978 1.00 81.62 111 PRO A CA 1
ATOM 890 C C . PRO A 1 111 ? 16.655 -3.238 -0.622 1.00 81.62 111 PRO A C 1
ATOM 892 O O . PRO A 1 111 ? 16.948 -2.134 -0.163 1.00 81.62 111 PRO A O 1
ATOM 895 N N . SER A 1 112 ? 15.894 -4.109 0.048 1.00 80.94 112 SER A N 1
ATOM 896 C CA . SER A 1 112 ? 15.333 -3.813 1.376 1.00 80.94 112 SER A CA 1
ATOM 897 C C . SER A 1 112 ? 16.408 -3.566 2.443 1.00 80.94 112 SER A C 1
ATOM 899 O O . SER A 1 112 ? 16.135 -2.899 3.437 1.00 80.94 112 SER A O 1
ATOM 901 N N . SER A 1 113 ? 17.614 -4.106 2.253 1.00 81.06 113 SER A N 1
ATOM 902 C CA . SER A 1 113 ? 18.782 -3.870 3.098 1.00 81.06 113 SER A CA 1
ATOM 903 C C . SER A 1 113 ? 20.044 -3.825 2.237 1.00 81.06 113 SER A C 1
ATOM 905 O O . SER A 1 113 ? 20.180 -4.592 1.285 1.00 81.06 113 SER A O 1
ATOM 907 N N . ALA A 1 114 ? 20.974 -2.934 2.585 1.00 77.25 114 ALA A N 1
ATOM 908 C CA . ALA A 1 114 ? 22.329 -2.924 2.032 1.00 77.25 114 ALA A CA 1
ATOM 909 C C . ALA A 1 114 ? 23.298 -3.816 2.832 1.00 77.25 114 ALA A C 1
ATOM 911 O O . ALA A 1 114 ? 24.424 -4.031 2.391 1.00 77.25 114 ALA A O 1
ATOM 912 N N . ASP A 1 115 ? 22.873 -4.308 4.001 1.00 80.94 115 ASP A N 1
ATOM 913 C CA . ASP A 1 115 ? 23.652 -5.197 4.860 1.00 80.94 115 ASP A CA 1
ATOM 914 C C . ASP A 1 115 ? 23.418 -6.665 4.454 1.00 80.94 115 ASP A C 1
ATOM 916 O O . ASP A 1 115 ? 22.297 -7.162 4.621 1.00 80.94 115 ASP A O 1
ATOM 920 N N . PRO A 1 116 ? 24.446 -7.383 3.958 1.00 75.88 116 PRO A N 1
ATOM 921 C CA . PRO A 1 116 ? 24.339 -8.802 3.618 1.00 75.88 116 PRO A CA 1
ATOM 922 C C . PRO A 1 116 ? 23.953 -9.700 4.805 1.00 75.88 116 PRO A C 1
ATOM 924 O O . PRO A 1 116 ? 23.388 -10.775 4.596 1.00 75.88 116 PRO A O 1
ATOM 927 N N . ALA A 1 117 ? 24.236 -9.272 6.043 1.00 76.81 117 ALA A N 1
ATOM 928 C CA . ALA A 1 117 ? 23.846 -9.988 7.257 1.00 76.81 117 ALA A CA 1
ATOM 929 C C . ALA A 1 117 ? 22.337 -9.890 7.554 1.00 76.81 117 ALA A C 1
ATOM 931 O O . ALA A 1 117 ? 21.820 -10.682 8.335 1.00 76.81 117 ALA A O 1
ATOM 932 N N . LEU A 1 118 ? 21.625 -8.959 6.907 1.00 76.62 118 LEU A N 1
ATOM 933 C CA . LEU A 1 118 ? 20.166 -8.801 6.958 1.00 76.62 118 LEU A CA 1
ATOM 934 C C . LEU A 1 118 ? 19.507 -9.296 5.659 1.00 76.62 118 LEU A C 1
ATOM 936 O O . LEU A 1 118 ? 18.577 -8.676 5.143 1.00 76.62 118 LEU A O 1
ATOM 940 N N . SER A 1 119 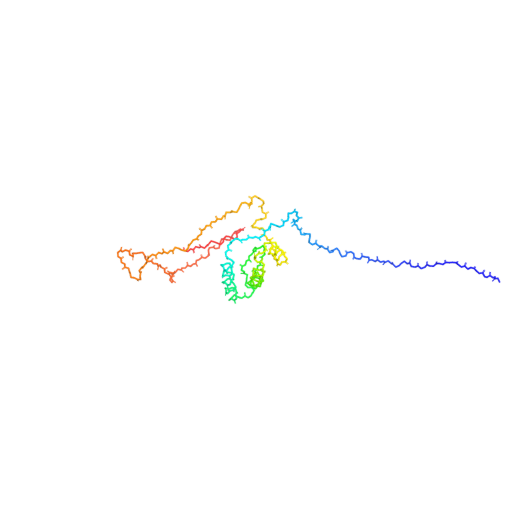? 20.035 -10.382 5.090 1.00 72.19 119 SER A N 1
ATOM 941 C CA . SER A 1 119 ? 19.517 -10.982 3.853 1.00 72.19 119 SER A CA 1
ATOM 942 C C . SER A 1 119 ? 18.162 -11.668 4.041 1.00 72.19 119 SER A C 1
ATOM 944 O O . SER A 1 119 ? 17.378 -11.726 3.092 1.00 72.19 119 SER A O 1
ATOM 946 N N . ASP A 1 120 ? 17.859 -12.125 5.256 1.00 81.75 120 ASP A N 1
ATOM 947 C CA . ASP A 1 120 ? 16.569 -12.721 5.587 1.00 81.75 120 ASP A CA 1
ATOM 948 C C . ASP A 1 120 ? 15.539 -11.639 5.937 1.00 81.75 120 ASP A C 1
ATOM 950 O O . ASP A 1 120 ? 15.742 -10.807 6.825 1.00 81.75 120 ASP A O 1
ATOM 954 N N . VAL A 1 121 ? 14.397 -11.671 5.248 1.00 84.50 121 VAL A N 1
ATOM 955 C CA . VAL A 1 121 ? 13.274 -10.757 5.489 1.00 84.50 121 VAL A CA 1
ATOM 956 C C . VAL A 1 121 ? 12.225 -11.453 6.355 1.00 84.50 121 VAL A C 1
ATOM 958 O O . VAL A 1 121 ? 11.712 -12.514 5.997 1.00 84.50 121 VAL A O 1
ATOM 961 N N . LEU A 1 122 ? 11.862 -10.836 7.484 1.00 88.44 122 LEU A N 1
ATOM 962 C CA . LEU A 1 122 ? 10.743 -11.282 8.314 1.00 88.44 122 LEU A CA 1
ATOM 963 C C . LEU A 1 122 ? 9.424 -10.721 7.771 1.00 88.44 122 LEU A C 1
ATOM 965 O O . LEU A 1 122 ? 9.180 -9.516 7.833 1.00 88.44 122 LEU A O 1
ATOM 969 N N . PHE A 1 123 ? 8.540 -11.605 7.317 1.00 89.94 123 PHE A N 1
ATOM 970 C CA . PHE A 1 123 ? 7.167 -11.257 6.954 1.00 89.94 123 PHE A CA 1
ATOM 971 C C . PHE A 1 123 ? 6.209 -11.609 8.095 1.00 89.94 123 PHE A C 1
ATOM 973 O O . PHE A 1 123 ? 6.189 -12.741 8.577 1.00 89.94 123 PHE A O 1
ATOM 980 N N . THR A 1 124 ? 5.394 -10.643 8.518 1.00 94.88 124 THR A N 1
ATOM 981 C CA . THR A 1 124 ? 4.335 -10.828 9.521 1.00 94.88 124 THR A CA 1
ATOM 982 C C . THR A 1 124 ? 2.978 -10.427 8.945 1.00 94.88 124 THR A C 1
ATOM 984 O O . THR A 1 124 ? 2.895 -9.796 7.891 1.00 94.88 124 THR A O 1
ATOM 987 N N . GLY A 1 125 ? 1.897 -10.816 9.622 1.00 95.12 125 GLY A N 1
ATOM 988 C CA . GLY A 1 125 ? 0.531 -10.501 9.214 1.00 95.12 125 GLY A CA 1
ATOM 989 C C . GLY A 1 125 ? -0.237 -9.797 10.324 1.00 95.12 125 GLY A C 1
ATOM 990 O O . GLY A 1 125 ? -0.153 -10.180 11.489 1.00 95.12 125 GLY A O 1
ATOM 991 N N . TYR A 1 126 ? -1.020 -8.793 9.947 1.00 96.50 126 TYR A N 1
ATOM 992 C CA . TYR A 1 126 ? -2.040 -8.180 10.792 1.00 96.50 126 TYR A CA 1
ATOM 993 C C . TYR A 1 126 ? -3.380 -8.213 10.053 1.00 96.50 126 TYR A C 1
ATOM 995 O O . TYR A 1 126 ? -3.423 -8.311 8.826 1.00 96.50 126 TYR A O 1
ATOM 1003 N N . TYR A 1 127 ? -4.481 -8.144 10.795 1.00 95.38 127 TYR A N 1
ATOM 1004 C CA . TYR A 1 127 ? -5.828 -8.140 10.234 1.00 95.38 127 TYR A CA 1
ATOM 1005 C C . TYR A 1 127 ? -6.714 -7.152 10.990 1.00 95.38 127 TYR A C 1
ATOM 1007 O O . TYR A 1 127 ? -6.377 -6.703 12.085 1.00 95.38 127 TYR A O 1
ATOM 1015 N N . GLN A 1 128 ? -7.854 -6.812 10.396 1.00 96.38 128 GLN A N 1
ATOM 1016 C CA . GLN A 1 128 ? -8.886 -6.026 11.059 1.00 96.38 128 GLN A CA 1
ATOM 1017 C C . GLN A 1 128 ? -9.855 -6.982 11.774 1.00 96.38 128 GLN A C 1
ATOM 1019 O O . GLN A 1 128 ? -10.583 -7.702 11.085 1.00 96.38 128 GLN A O 1
ATOM 1024 N N . PRO A 1 129 ? -9.883 -7.024 13.120 1.00 96.19 129 PRO A N 1
ATOM 1025 C CA . PRO A 1 129 ? -10.819 -7.878 13.834 1.00 96.19 129 PRO A CA 1
ATOM 1026 C C . PRO A 1 129 ? -12.254 -7.380 13.651 1.00 96.19 129 PRO A C 1
ATOM 1028 O O . PRO A 1 129 ? -12.515 -6.176 13.608 1.00 96.19 129 PRO A O 1
ATOM 1031 N N . VAL A 1 130 ? -13.187 -8.325 13.573 1.00 96.81 130 VAL A N 1
ATOM 1032 C CA . VAL A 1 130 ? -14.627 -8.060 13.612 1.00 96.81 130 VAL A CA 1
ATOM 1033 C C . VAL A 1 130 ? -15.121 -8.519 14.976 1.00 96.81 130 VAL A C 1
ATOM 1035 O O . VAL A 1 130 ? -14.962 -9.686 15.325 1.00 96.81 130 VAL A O 1
ATOM 1038 N N . ILE A 1 131 ? -15.660 -7.587 15.760 1.00 95.25 131 ILE A N 1
ATOM 1039 C CA . ILE A 1 131 ? -16.094 -7.822 17.140 1.00 95.25 131 ILE A CA 1
ATOM 1040 C C . ILE A 1 131 ? -17.563 -7.423 17.241 1.00 95.25 131 ILE A C 1
ATOM 1042 O O . ILE A 1 131 ? -17.939 -6.333 16.805 1.00 95.25 131 ILE A O 1
ATOM 1046 N N . GLU A 1 132 ? -18.386 -8.299 17.808 1.00 96.81 132 GLU A N 1
ATOM 1047 C CA . GLU A 1 132 ? -1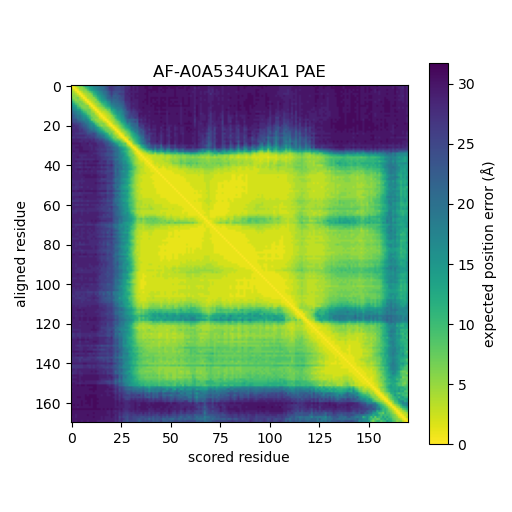9.782 -7.984 18.101 1.00 96.81 132 GLU A CA 1
ATOM 1048 C C . GLU A 1 132 ? -19.873 -6.928 19.205 1.00 96.81 132 GLU A C 1
ATOM 1050 O O . GLU A 1 132 ? -19.128 -6.948 20.187 1.00 96.81 132 GLU A O 1
ATOM 1055 N N . GLY A 1 133 ? -20.791 -5.981 19.044 1.00 96.00 133 GLY A N 1
ATOM 1056 C CA . GLY A 1 133 ? -20.937 -4.869 19.969 1.00 96.00 133 GLY A CA 1
ATOM 1057 C C . GLY A 1 133 ? -22.355 -4.326 19.996 1.00 96.00 133 GLY A C 1
ATOM 1058 O O . GLY A 1 133 ? -23.165 -4.590 19.109 1.00 96.00 133 GLY A O 1
ATOM 1059 N N . SER A 1 134 ? -22.636 -3.526 21.021 1.00 96.88 134 SER A N 1
ATOM 1060 C CA . SER A 1 134 ? -23.926 -2.872 21.218 1.00 96.88 134 SER A CA 1
ATOM 1061 C C . SER A 1 134 ? -23.742 -1.374 21.437 1.00 96.88 134 SER A C 1
ATOM 1063 O O . SER A 1 134 ? -22.802 -0.944 22.106 1.00 96.88 134 SER A O 1
ATOM 1065 N N . LEU A 1 135 ? -24.671 -0.576 20.900 1.00 96.88 135 LEU A N 1
ATOM 1066 C CA . LEU A 1 135 ? -24.743 0.867 21.163 1.00 96.88 135 LEU A CA 1
ATOM 1067 C C . LEU A 1 135 ? -25.276 1.182 22.570 1.00 96.88 135 LEU A C 1
ATOM 1069 O O . LEU A 1 135 ? -25.108 2.300 23.052 1.00 96.88 135 LEU A O 1
ATOM 1073 N N . THR A 1 136 ? -25.911 0.211 23.229 1.00 96.69 136 THR A N 1
ATOM 1074 C CA . THR A 1 136 ? -26.420 0.323 24.600 1.00 96.69 136 THR A CA 1
ATOM 1075 C C . THR A 1 136 ? -25.741 -0.702 25.509 1.00 96.69 136 THR A C 1
ATOM 1077 O O . THR A 1 136 ? -25.726 -1.885 25.154 1.00 96.69 136 THR A O 1
ATOM 1080 N N . PRO A 1 137 ? -25.223 -0.310 26.686 1.00 97.12 137 PRO A N 1
ATOM 1081 C CA . PRO A 1 137 ? -24.628 -1.255 27.628 1.00 97.12 137 PRO A CA 1
ATOM 1082 C C . PRO A 1 137 ? -25.627 -2.335 28.063 1.00 97.12 137 PRO A C 1
ATOM 1084 O O . PRO A 1 137 ? -26.770 -2.029 28.403 1.00 97.12 137 PRO A O 1
ATOM 1087 N N . THR A 1 138 ? -25.192 -3.595 28.083 1.00 97.31 138 THR A N 1
ATOM 1088 C CA . THR A 1 138 ? -25.963 -4.731 28.623 1.00 97.31 138 THR A CA 1
ATOM 1089 C C . THR A 1 138 ? -25.087 -5.551 29.567 1.00 97.31 138 THR A C 1
ATOM 1091 O O . THR A 1 138 ? -23.910 -5.249 29.737 1.00 97.31 138 THR A O 1
ATOM 1094 N N . ALA A 1 139 ? -25.630 -6.610 30.178 1.00 97.06 139 ALA A N 1
ATOM 1095 C CA . ALA A 1 139 ? -24.827 -7.554 30.960 1.00 97.06 139 ALA A CA 1
ATOM 1096 C C . ALA A 1 139 ? -23.774 -8.302 30.114 1.00 97.06 139 ALA A C 1
ATOM 1098 O O . ALA A 1 139 ? -22.777 -8.769 30.658 1.00 97.06 139 ALA A O 1
ATOM 1099 N N . GLU A 1 140 ? -23.976 -8.392 28.801 1.00 97.06 140 GLU A N 1
ATOM 1100 C CA . GLU A 1 140 ? -23.045 -8.995 27.846 1.00 97.06 140 GLU A CA 1
ATOM 1101 C C . GLU A 1 140 ? -22.065 -7.943 27.296 1.00 97.06 140 GLU A C 1
ATOM 1103 O O . GLU A 1 140 ? -20.850 -8.092 27.420 1.00 97.06 140 GLU A O 1
ATOM 1108 N N . PHE A 1 141 ? -22.577 -6.808 26.810 1.00 97.81 141 PHE A N 1
ATOM 1109 C CA . PHE A 1 141 ? -21.790 -5.707 26.243 1.00 97.81 141 PHE A CA 1
ATOM 1110 C C . PHE A 1 141 ? -21.407 -4.674 27.317 1.00 97.81 141 PHE A C 1
ATOM 1112 O O . PHE A 1 141 ? -21.933 -3.560 27.348 1.00 97.81 141 PHE A O 1
ATOM 1119 N N . ARG A 1 142 ? -20.509 -5.062 28.235 1.00 96.75 142 ARG A N 1
ATOM 1120 C CA . ARG A 1 142 ? -20.124 -4.253 29.417 1.00 96.75 142 ARG A CA 1
ATOM 1121 C C . ARG A 1 142 ? -18.877 -3.384 29.247 1.00 96.75 142 ARG A C 1
ATOM 1123 O O . ARG A 1 142 ? -18.625 -2.537 30.100 1.00 96.75 142 ARG A O 1
ATOM 1130 N N . TYR A 1 143 ? -18.095 -3.591 28.189 1.00 96.00 143 TYR A N 1
ATOM 1131 C CA . TYR A 1 143 ? -16.829 -2.887 27.969 1.00 96.00 143 TYR A CA 1
ATOM 1132 C C . TYR A 1 143 ? -17.004 -1.794 26.904 1.00 96.00 143 TYR A C 1
ATOM 1134 O O . TYR A 1 143 ? -17.171 -2.122 25.728 1.00 96.00 143 TYR A O 1
ATOM 1142 N N . PRO A 1 144 ? -17.011 -0.503 27.281 1.00 95.81 144 PRO A N 1
ATOM 1143 C CA . PRO A 1 144 ? -17.209 0.586 26.329 1.00 95.81 144 PRO A CA 1
ATOM 1144 C C . PRO A 1 144 ? -15.973 0.814 25.446 1.00 95.81 144 PRO A C 1
ATOM 1146 O O . PRO A 1 144 ? -14.834 0.675 25.889 1.00 95.81 144 PRO A O 1
ATOM 1149 N N . LEU A 1 145 ? -16.206 1.242 24.202 1.00 95.38 145 LEU A N 1
ATOM 1150 C CA . LEU A 1 145 ? -15.163 1.754 23.312 1.00 95.38 145 LEU A CA 1
ATOM 1151 C C . LEU A 1 145 ? -15.029 3.267 23.506 1.00 95.38 145 LEU A C 1
ATOM 1153 O O . LEU A 1 145 ? -15.922 4.035 23.141 1.00 95.38 145 LEU A O 1
ATOM 1157 N N . TYR A 1 146 ? -13.916 3.697 24.095 1.00 94.75 146 TYR A N 1
ATOM 1158 C CA . TYR A 1 146 ? -13.667 5.105 24.384 1.00 94.75 146 TYR A CA 1
ATOM 1159 C C . TYR A 1 146 ? -13.161 5.861 23.152 1.00 94.75 146 TYR A C 1
ATOM 1161 O O . TYR A 1 146 ? -12.305 5.381 22.409 1.00 94.75 146 TYR A O 1
ATOM 1169 N N . ARG A 1 147 ? -13.655 7.089 22.967 1.00 94.75 147 ARG A N 1
ATOM 1170 C CA . ARG A 1 147 ? -12.942 8.095 22.168 1.00 94.75 147 ARG A CA 1
ATOM 1171 C C . ARG A 1 147 ? -11.789 8.662 22.992 1.00 94.75 147 ARG A C 1
ATOM 1173 O O . ARG A 1 147 ? -11.783 8.538 24.213 1.00 94.75 147 ARG A O 1
ATOM 1180 N N . THR A 1 148 ? -10.856 9.334 22.327 1.00 94.00 148 THR A N 1
ATOM 1181 C CA . THR A 1 148 ? -9.842 10.148 23.002 1.00 94.00 148 THR A CA 1
ATOM 1182 C C . THR A 1 148 ? -10.521 11.146 23.955 1.00 94.00 148 THR A C 1
ATOM 1184 O O . THR A 1 148 ? -11.381 11.905 23.493 1.00 94.00 148 THR A O 1
ATOM 1187 N N . PRO A 1 149 ? -10.184 11.145 25.258 1.00 94.94 149 PRO A N 1
ATOM 1188 C CA . PRO A 1 149 ? -10.724 12.112 26.212 1.00 94.94 149 PRO A CA 1
ATOM 1189 C C . PRO A 1 149 ? -10.353 13.558 25.833 1.00 94.94 149 PRO A C 1
ATOM 1191 O O . PRO A 1 149 ? -9.242 13.781 25.347 1.00 94.94 149 PRO A O 1
ATOM 1194 N N . PRO A 1 150 ? -11.244 14.551 26.030 1.00 92.94 150 PRO A N 1
ATOM 1195 C CA . PRO A 1 150 ? -10.962 15.954 25.697 1.00 92.94 150 PRO A CA 1
ATOM 1196 C C . PRO A 1 150 ? -9.875 16.581 26.584 1.00 92.94 150 PRO A C 1
ATOM 1198 O O . PRO A 1 150 ? -9.290 17.594 26.216 1.00 92.94 150 PRO A O 1
ATOM 1201 N N . ASP A 1 151 ? -9.620 15.985 27.744 1.00 93.25 151 ASP A N 1
ATOM 1202 C CA . ASP A 1 151 ? -8.609 16.353 28.729 1.00 93.25 151 ASP A CA 1
ATOM 1203 C C . ASP A 1 151 ? -7.318 15.527 28.603 1.00 93.25 151 ASP A C 1
ATOM 1205 O O . ASP A 1 151 ? -6.425 15.663 29.437 1.00 93.25 151 ASP A O 1
ATOM 1209 N N . LEU A 1 152 ? -7.181 14.690 27.564 1.00 92.56 152 LEU A N 1
ATOM 1210 C CA . LEU A 1 152 ? -5.935 13.970 27.309 1.00 92.56 152 LEU A CA 1
ATOM 1211 C C . LEU A 1 152 ? -4.835 14.958 26.888 1.00 92.56 152 LEU A C 1
ATOM 1213 O O . LEU A 1 152 ? -4.832 15.470 25.766 1.00 92.56 152 LEU A O 1
ATOM 1217 N N . ILE A 1 153 ? -3.876 15.198 27.781 1.00 86.88 153 ILE A N 1
ATOM 1218 C CA . ILE A 1 153 ? -2.705 16.037 27.516 1.00 86.88 153 ILE A CA 1
ATOM 1219 C C . ILE A 1 153 ? -1.588 15.150 26.965 1.00 86.88 153 ILE A C 1
ATOM 1221 O O . ILE A 1 153 ? -0.977 14.389 27.704 1.00 86.88 153 ILE A O 1
ATOM 1225 N N . ALA A 1 154 ? -1.288 15.270 25.671 1.00 80.56 154 ALA A N 1
ATOM 1226 C CA . ALA A 1 154 ? -0.091 14.663 25.097 1.00 80.56 154 ALA A CA 1
ATOM 1227 C C . ALA A 1 154 ? 1.115 15.583 25.344 1.00 80.56 154 ALA A C 1
ATOM 1229 O O . ALA A 1 154 ? 1.110 16.730 24.892 1.00 80.56 154 ALA A O 1
ATOM 1230 N N . ALA A 1 155 ? 2.142 15.085 26.033 1.00 76.81 155 ALA A N 1
ATOM 1231 C CA . ALA A 1 155 ? 3.398 15.801 26.239 1.00 76.81 155 ALA A CA 1
ATOM 1232 C C . ALA A 1 155 ? 4.545 15.076 25.521 1.00 76.81 155 ALA A C 1
ATOM 1234 O O . ALA A 1 155 ? 4.656 13.851 25.564 1.00 76.81 155 ALA A O 1
ATOM 1235 N N . GLU A 1 156 ? 5.411 15.838 24.856 1.00 70.19 156 GLU A N 1
ATOM 1236 C CA . GLU A 1 156 ? 6.662 15.320 24.299 1.00 70.19 156 GLU A CA 1
ATOM 1237 C C . GLU A 1 156 ? 7.780 15.581 25.308 1.00 70.19 156 GLU A C 1
ATOM 1239 O O . GLU A 1 156 ? 8.086 16.732 25.629 1.00 70.19 156 GLU A O 1
ATOM 1244 N N . GLN A 1 157 ? 8.387 14.517 25.834 1.00 64.75 157 GLN A N 1
ATOM 1245 C CA . GLN A 1 157 ? 9.569 14.651 26.674 1.00 64.75 157 GLN A CA 1
ATOM 1246 C C . GLN A 1 157 ? 10.794 14.787 25.767 1.00 64.75 157 GLN A C 1
ATOM 1248 O O . GLN A 1 157 ? 11.207 13.838 25.104 1.00 64.75 157 GLN A O 1
ATOM 1253 N N . VAL A 1 158 ? 11.379 15.984 25.726 1.00 58.78 158 VAL A N 1
ATOM 1254 C CA . VAL A 1 158 ? 12.618 16.244 24.984 1.00 58.78 158 VAL A CA 1
ATOM 1255 C C . VAL A 1 158 ? 13.804 16.082 25.932 1.00 58.78 158 VAL A C 1
ATOM 1257 O O . VAL A 1 158 ? 14.067 16.951 26.763 1.00 58.78 158 VAL A O 1
ATOM 1260 N N . THR A 1 159 ? 14.537 14.977 25.804 1.00 57.53 159 THR A N 1
ATOM 1261 C CA . THR A 1 159 ? 15.816 14.777 26.503 1.00 57.53 159 THR A CA 1
ATOM 1262 C C . THR A 1 159 ? 16.937 15.442 25.702 1.00 57.53 159 THR A C 1
ATOM 1264 O O . THR A 1 159 ? 17.210 15.056 24.566 1.00 57.53 159 THR A O 1
ATOM 1267 N N . LEU A 1 160 ? 17.580 16.461 26.274 1.00 57.06 160 LEU A N 1
ATOM 1268 C CA . LEU A 1 160 ? 18.672 17.207 25.639 1.00 57.06 160 LEU A CA 1
ATOM 1269 C C . LEU A 1 160 ? 20.046 16.617 26.015 1.00 57.06 160 LEU A C 1
ATOM 1271 O O . LEU A 1 160 ? 20.739 17.190 26.841 1.00 57.06 160 LEU A O 1
ATOM 1275 N N . GLU A 1 161 ? 20.443 15.497 25.402 1.00 62.66 161 GLU A N 1
ATOM 1276 C CA . GLU A 1 161 ? 21.831 14.973 25.319 1.00 62.66 161 GLU A CA 1
ATOM 1277 C C . GLU A 1 161 ? 21.996 14.200 23.980 1.00 62.66 161 GLU A C 1
ATOM 1279 O O . GLU A 1 161 ? 20.977 14.004 23.317 1.00 62.66 161 GLU A O 1
ATOM 1284 N N . PRO A 1 162 ? 23.210 13.854 23.466 1.00 63.12 162 PRO A N 1
ATOM 1285 C CA . PRO A 1 162 ? 23.522 13.857 22.028 1.00 63.12 162 PRO A CA 1
ATOM 1286 C C . PRO A 1 162 ? 23.000 12.629 21.257 1.00 63.12 162 PRO A C 1
ATOM 1288 O O . PRO A 1 162 ? 23.754 11.910 20.612 1.00 63.12 162 PRO A O 1
ATOM 1291 N N . LYS A 1 163 ? 21.693 12.386 21.300 1.00 50.00 163 LYS A N 1
ATOM 1292 C CA . LYS A 1 163 ? 20.892 11.676 20.305 1.00 50.00 163 LYS A CA 1
ATOM 1293 C C . LYS A 1 163 ? 19.427 11.963 20.640 1.00 50.00 163 LYS A C 1
ATOM 1295 O O . LYS A 1 163 ? 18.959 11.555 21.697 1.00 50.00 163 LYS A O 1
ATOM 1300 N N . LEU A 1 164 ? 18.708 12.670 19.765 1.00 47.09 164 LEU A N 1
ATOM 1301 C CA . LEU A 1 164 ? 17.269 12.880 19.948 1.00 47.09 164 LEU A CA 1
ATOM 1302 C C . LEU A 1 164 ? 16.554 11.520 19.930 1.00 47.09 164 LEU A C 1
ATOM 1304 O O . LEU A 1 164 ? 16.442 10.891 18.879 1.00 47.09 164 LEU A O 1
ATOM 1308 N N . ALA A 1 165 ? 16.064 11.087 21.089 1.00 53.09 165 ALA A N 1
ATOM 1309 C CA . ALA A 1 165 ? 15.003 10.100 21.207 1.00 53.09 165 ALA A CA 1
ATOM 1310 C C . ALA A 1 165 ? 13.749 10.865 21.640 1.00 53.09 165 ALA A C 1
ATOM 1312 O O . ALA A 1 165 ? 13.679 11.359 22.762 1.00 53.09 165 ALA A O 1
ATOM 1313 N N . VAL A 1 166 ? 12.798 11.039 20.721 1.00 57.69 166 VAL A N 1
ATOM 1314 C CA . VAL A 1 166 ? 11.485 11.601 21.053 1.00 57.69 166 VAL A CA 1
ATOM 1315 C C . VAL A 1 166 ? 10.635 10.445 21.559 1.00 57.69 166 VAL A C 1
ATOM 1317 O O . VAL A 1 166 ? 10.226 9.591 20.773 1.00 57.69 166 VAL A O 1
ATOM 1320 N N . GLU A 1 167 ? 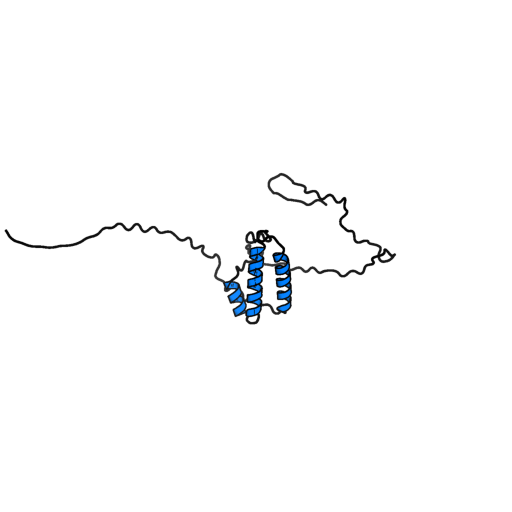10.400 10.391 22.867 1.00 65.19 167 GLU A N 1
ATOM 1321 C CA . GLU A 1 167 ? 9.476 9.434 23.470 1.00 65.19 167 GLU A CA 1
ATOM 1322 C C . GLU A 1 167 ? 8.138 10.135 23.722 1.00 65.19 167 GLU A C 1
ATOM 1324 O O . GLU A 1 167 ? 8.067 11.189 24.361 1.00 65.19 167 GLU A O 1
ATOM 1329 N N . ARG A 1 168 ? 7.062 9.584 23.151 1.00 57.41 168 ARG A N 1
ATOM 1330 C CA . ARG A 1 168 ? 5.712 10.116 23.336 1.00 57.41 168 ARG A CA 1
ATOM 1331 C C . ARG A 1 168 ? 5.144 9.545 24.629 1.00 57.41 168 ARG A C 1
ATOM 1333 O O . ARG A 1 168 ? 4.873 8.349 24.692 1.00 57.41 168 ARG A O 1
ATOM 1340 N N . VAL A 1 169 ? 4.927 10.406 25.617 1.00 63.81 169 VAL A N 1
ATOM 1341 C CA . VAL A 1 169 ? 4.264 10.043 26.873 1.00 63.81 169 VAL A CA 1
ATOM 1342 C C . VAL A 1 169 ? 2.778 10.390 26.735 1.00 63.81 169 VAL A C 1
ATOM 1344 O O . VAL A 1 169 ? 2.433 11.510 26.344 1.00 63.81 169 VAL A O 1
ATOM 1347 N N . ILE A 1 170 ? 1.909 9.401 26.964 1.00 51.31 170 ILE A N 1
ATOM 1348 C CA . ILE A 1 170 ? 0.440 9.532 26.950 1.00 51.31 170 ILE A CA 1
ATOM 1349 C C . ILE A 1 170 ? -0.061 9.513 28.388 1.00 51.31 170 ILE A C 1
ATOM 1351 O O . ILE A 1 170 ? 0.422 8.643 29.146 1.00 51.31 170 ILE A O 1
#

pLDDT: mean 80.56, std 21.28, range [35.84, 98.56]

Radius of gyration: 31.54 Å; Cα contacts (8 Å, |Δi|>4): 93; chains: 1; bounding box: 100×52×90 Å

Mean predicted aligned error: 14.02 Å